Protein AF-K2FAR7-F1 (afdb_monomer_lite)

Secondary structure (DSSP, 8-state):
--SPPP---TT------------TT-HHHHHHHHHHHHHHHHHHS-HHHHHHHHHHHHHHHHHHHHHHHHHT-HHHHHHHHHHHHHTHHHHHHHHHHHHHT--S-HHHHHHTS-SS---TT---HHHHHHHHHHHHHHHHHGGG-

Sequence (145 aa):
MQGYKIVLSAKSIMWHKYEYKKNQRNHWKFFTLERNRLYFLFKNYPAKMLLLLAPMFFVMELGVFADSLTKGYFLDKIRAYGSFFGNFKQIWLDRQNVLERKKLTNSELFTRLNPTIEFEEIDSPALRIANKMLSGYYKIIKPLI

Foldseek 3Di:
DQPDDDDDPPPDDDDDDDDDDPPLPPLVVLLCVLLVVVLCCLQAADPQVCVLCVVLVVVVVVVVCVVCVVSVNNVSNVVSVVVCVVCVVVSVVSSVVNVVSDPDDNLRVLVPDDLADDDPVDDDPVRVVSSVVSVVSSVVCNVVD

Structure (mmCIF, N/CA/C/O backbone):
data_AF-K2FAR7-F1
#
_entry.id   AF-K2FAR7-F1
#
loop_
_atom_site.group_PDB
_atom_site.id
_atom_site.type_symbol
_atom_site.label_atom_id
_atom_site.label_alt_id
_atom_site.label_comp_id
_atom_site.label_asym_id
_atom_site.label_entity_id
_atom_site.label_seq_id
_atom_site.pdbx_PDB_ins_code
_atom_site.Cartn_x
_atom_site.Cartn_y
_atom_site.Cartn_z
_atom_site.occupancy
_atom_site.B_iso_or_equiv
_atom_site.auth_seq_id
_atom_site.auth_comp_id
_atom_site.auth_asym_id
_atom_site.auth_atom_id
_atom_site.pdbx_PDB_model_num
ATOM 1 N N . MET A 1 1 ? -11.999 4.079 5.340 1.00 81.00 1 MET A N 1
ATOM 2 C CA . MET A 1 1 ? -12.626 2.741 5.507 1.00 81.00 1 MET A CA 1
ATOM 3 C C . MET A 1 1 ? -13.876 2.840 6.383 1.00 81.00 1 MET A C 1
ATOM 5 O O . MET A 1 1 ? -13.878 2.426 7.538 1.00 81.00 1 MET A O 1
ATOM 9 N N . GLN A 1 2 ? -14.939 3.438 5.845 1.00 89.00 2 GLN A N 1
ATOM 10 C CA . GLN A 1 2 ? -16.116 3.859 6.622 1.00 89.00 2 GLN A CA 1
ATOM 11 C C . GLN A 1 2 ? -17.233 2.798 6.689 1.00 89.00 2 GLN A C 1
ATOM 13 O O . GLN A 1 2 ? -18.342 3.107 7.098 1.00 89.00 2 GLN A O 1
ATOM 18 N N . GLY A 1 3 ? -16.971 1.554 6.276 1.00 87.62 3 GLY A N 1
ATOM 19 C CA . GLY A 1 3 ? -17.969 0.475 6.309 1.00 87.62 3 GLY A CA 1
ATOM 20 C C . GLY A 1 3 ? -18.917 0.418 5.104 1.00 87.62 3 GLY A C 1
ATOM 21 O O . GLY A 1 3 ? -19.735 -0.493 5.034 1.00 87.62 3 GLY A O 1
ATOM 22 N N . TYR A 1 4 ? -18.784 1.326 4.132 1.00 90.88 4 TYR A N 1
ATOM 23 C CA . TYR A 1 4 ? -19.561 1.267 2.891 1.00 90.88 4 TYR A CA 1
ATOM 24 C C . TYR A 1 4 ? -19.268 0.003 2.074 1.00 90.88 4 TYR A C 1
ATOM 26 O O . TYR A 1 4 ? -18.158 -0.542 2.111 1.00 90.88 4 TYR A O 1
ATOM 34 N N . LYS A 1 5 ? -20.278 -0.433 1.317 1.00 89.94 5 LYS A N 1
ATOM 35 C CA . LYS A 1 5 ? -20.197 -1.550 0.373 1.00 89.94 5 LYS A CA 1
ATOM 36 C C . LYS A 1 5 ? -20.026 -1.001 -1.041 1.00 89.94 5 LYS A C 1
ATOM 38 O O . LYS A 1 5 ? -20.702 -0.049 -1.417 1.00 89.94 5 LYS A O 1
ATOM 43 N N . ILE A 1 6 ? -19.129 -1.613 -1.805 1.00 90.38 6 ILE A N 1
ATOM 44 C CA . ILE A 1 6 ? -18.994 -1.371 -3.243 1.00 90.38 6 ILE A CA 1
ATOM 45 C C . ILE A 1 6 ? -19.816 -2.455 -3.936 1.00 90.38 6 ILE A C 1
ATOM 47 O O . ILE A 1 6 ? -19.640 -3.635 -3.636 1.00 90.38 6 ILE A O 1
ATOM 51 N N . VAL A 1 7 ? -20.734 -2.056 -4.814 1.00 93.81 7 VAL A N 1
ATOM 52 C CA . VAL A 1 7 ? -21.616 -2.967 -5.555 1.00 93.81 7 VAL A CA 1
ATOM 53 C C . VAL A 1 7 ? -21.492 -2.699 -7.049 1.00 93.81 7 VAL A C 1
ATOM 55 O O . VAL A 1 7 ? -21.357 -1.550 -7.467 1.00 93.81 7 VAL A O 1
ATOM 58 N N . LEU A 1 8 ? -21.526 -3.763 -7.849 1.00 94.19 8 LEU A N 1
ATOM 59 C CA . LEU A 1 8 ? -21.496 -3.688 -9.305 1.00 94.19 8 LEU A CA 1
ATOM 60 C C . LEU A 1 8 ? -22.915 -3.865 -9.850 1.00 94.19 8 LEU A C 1
ATOM 62 O O . LEU A 1 8 ? -23.551 -4.890 -9.609 1.00 94.19 8 LEU A O 1
ATOM 66 N N . SER A 1 9 ? -23.398 -2.890 -10.620 1.00 95.75 9 SER A N 1
ATOM 67 C CA . SER A 1 9 ? -24.632 -3.039 -11.395 1.00 95.75 9 SER A CA 1
ATOM 68 C C . SER A 1 9 ? -24.302 -3.655 -12.752 1.00 95.75 9 SER A C 1
ATOM 70 O O . SER A 1 9 ? -23.982 -2.941 -13.698 1.00 95.75 9 SER A O 1
ATOM 72 N N . ALA A 1 10 ? -24.367 -4.986 -12.855 1.00 94.25 10 ALA A N 1
ATOM 73 C CA . ALA A 1 10 ? -23.971 -5.719 -14.064 1.00 94.25 10 ALA A CA 1
ATOM 74 C C . ALA A 1 10 ? -24.768 -5.323 -15.325 1.00 94.25 10 ALA A C 1
ATOM 76 O O . ALA A 1 10 ? -24.274 -5.464 -16.438 1.00 94.25 10 ALA A O 1
ATOM 77 N N . LYS A 1 11 ? -25.992 -4.802 -15.155 1.00 96.12 11 LYS A N 1
ATOM 78 C CA . LYS A 1 11 ? -26.831 -4.314 -16.263 1.00 96.12 11 LYS A CA 1
ATOM 79 C C . LYS A 1 11 ? -26.467 -2.897 -16.725 1.00 96.12 11 LYS A C 1
ATOM 81 O O . LYS A 1 11 ? -26.890 -2.485 -17.798 1.00 96.12 11 LYS A O 1
ATOM 86 N N . SER A 1 12 ? -25.710 -2.142 -15.928 1.00 95.06 12 SER A N 1
ATOM 87 C CA . SER A 1 12 ? -25.292 -0.776 -16.249 1.00 95.06 12 SER A CA 1
ATOM 88 C C . SER A 1 12 ? -23.986 -0.799 -17.043 1.00 95.06 12 SER A C 1
ATOM 90 O O . SER A 1 12 ? -22.903 -0.658 -16.477 1.00 95.06 12 SER A O 1
ATOM 92 N N . ILE A 1 13 ? -24.090 -0.996 -18.356 1.00 93.88 13 ILE A N 1
ATOM 93 C CA . ILE A 1 13 ? -22.937 -1.116 -19.257 1.00 93.88 13 ILE A CA 1
ATOM 94 C C . ILE A 1 13 ? -22.577 0.262 -19.831 1.00 93.88 13 ILE A C 1
ATOM 96 O O . ILE A 1 13 ? -23.442 0.976 -20.333 1.00 93.88 13 ILE A O 1
ATOM 100 N N . MET A 1 14 ? -21.291 0.618 -19.792 1.00 93.25 14 MET A N 1
ATOM 101 C CA . MET A 1 14 ? -20.741 1.816 -20.433 1.00 93.25 14 MET A CA 1
ATOM 102 C C . MET A 1 14 ? -19.572 1.422 -21.334 1.00 93.25 14 MET A C 1
ATOM 104 O O . MET A 1 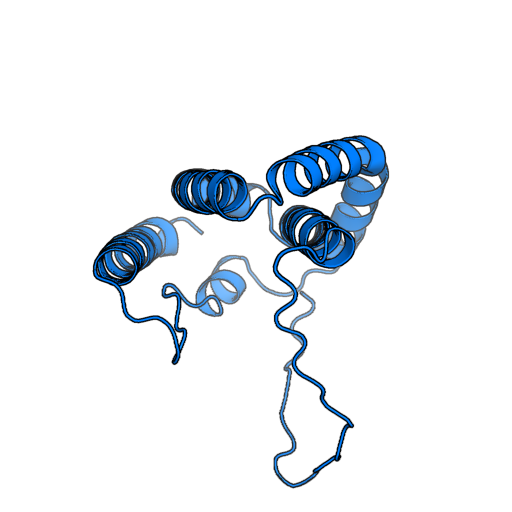14 ? -18.666 0.708 -20.907 1.00 93.25 14 MET A O 1
ATOM 108 N N . TRP A 1 15 ? -19.566 1.924 -22.567 1.00 93.19 15 TRP A N 1
ATOM 109 C CA . TRP A 1 15 ? -18.452 1.742 -23.493 1.00 93.19 15 TRP A CA 1
ATOM 110 C C . TRP A 1 15 ? -17.427 2.851 -23.284 1.00 93.19 15 TRP A C 1
ATOM 112 O O . TRP A 1 15 ? -17.767 4.033 -23.309 1.00 93.19 15 TRP A O 1
ATOM 122 N N . HIS A 1 16 ? -16.165 2.479 -23.092 1.00 90.12 16 HIS A N 1
ATOM 123 C CA . HIS A 1 16 ? -15.065 3.431 -23.024 1.00 90.12 16 HIS A CA 1
ATOM 124 C C . HIS A 1 16 ? -14.060 3.136 -24.131 1.00 90.12 16 HIS A C 1
ATOM 126 O O . HIS A 1 16 ? -13.747 1.983 -24.426 1.00 90.12 16 HIS A O 1
ATOM 132 N N . LYS A 1 17 ? -13.523 4.194 -24.740 1.00 89.50 17 LYS A N 1
ATOM 133 C CA . LYS A 1 17 ? -12.417 4.052 -25.681 1.00 89.50 17 LYS A CA 1
ATOM 134 C C . LYS A 1 17 ? -11.189 3.587 -24.899 1.00 89.50 17 LYS A C 1
ATOM 136 O O . LYS A 1 17 ? -10.617 4.354 -24.127 1.00 89.50 17 LYS A O 1
ATOM 141 N N . TYR A 1 18 ? -10.817 2.325 -25.066 1.00 83.88 18 TYR A N 1
ATOM 142 C CA . TYR A 1 18 ? -9.631 1.743 -24.455 1.00 83.88 18 TYR A CA 1
ATOM 143 C C . TYR A 1 18 ? -8.566 1.501 -25.512 1.00 83.88 18 TYR A C 1
ATOM 145 O O . TYR A 1 18 ? -8.810 0.814 -26.498 1.00 83.88 18 TYR A O 1
ATOM 153 N N . GLU A 1 19 ? -7.377 2.048 -25.292 1.00 76.88 19 GLU A N 1
ATOM 154 C CA . GLU A 1 19 ? -6.210 1.758 -26.114 1.00 76.88 19 GLU A CA 1
ATOM 155 C C . GLU A 1 19 ? -5.093 1.277 -25.186 1.00 76.88 19 GLU A C 1
ATOM 157 O O . GLU A 1 19 ? -4.506 2.059 -24.428 1.00 76.88 19 GLU A O 1
ATOM 162 N N . TYR A 1 20 ? -4.822 -0.030 -25.198 1.00 72.31 20 TYR A N 1
ATOM 163 C CA . TYR A 1 20 ? -3.757 -0.606 -24.386 1.00 72.31 20 TYR A CA 1
ATOM 164 C C . TYR A 1 20 ? -2.393 -0.243 -24.976 1.00 72.31 20 TYR A C 1
ATOM 166 O O . TYR A 1 20 ? -1.855 -0.923 -25.847 1.00 72.31 20 TYR A O 1
ATOM 174 N N . LYS A 1 21 ? -1.797 0.843 -24.482 1.00 66.94 21 LYS A N 1
ATOM 175 C CA . LYS A 1 21 ? -0.415 1.198 -24.818 1.00 66.94 21 LYS A CA 1
ATOM 176 C C . LYS A 1 21 ? 0.532 0.486 -23.860 1.00 66.94 21 LYS A C 1
ATOM 178 O O . LYS A 1 21 ? 0.784 0.972 -22.753 1.00 66.94 21 LYS A O 1
ATOM 183 N N . LYS A 1 22 ? 1.093 -0.650 -24.295 1.00 62.84 22 LYS A N 1
ATOM 184 C CA . LYS A 1 22 ? 2.184 -1.364 -23.601 1.00 62.84 22 LYS A CA 1
ATOM 185 C C . LYS A 1 22 ? 3.494 -0.577 -23.716 1.00 62.84 22 LYS A C 1
ATOM 187 O O . LYS A 1 22 ? 4.458 -1.018 -24.327 1.00 62.84 22 LYS A O 1
ATOM 192 N N . ASN A 1 23 ? 3.527 0.630 -23.161 1.00 68.94 23 ASN A N 1
ATOM 193 C CA . ASN A 1 23 ? 4.723 1.457 -23.171 1.00 68.94 23 ASN A CA 1
ATOM 194 C C . ASN A 1 23 ? 5.548 1.176 -21.911 1.00 68.94 23 ASN A C 1
ATOM 196 O O . ASN A 1 23 ? 5.284 1.727 -20.840 1.00 68.94 23 ASN A O 1
ATOM 200 N N . GLN A 1 24 ? 6.552 0.310 -22.062 1.00 65.44 24 GLN A N 1
ATOM 201 C CA . GLN A 1 24 ? 7.519 -0.037 -21.014 1.00 65.44 24 GLN A CA 1
ATOM 202 C C . GLN A 1 24 ? 8.360 1.167 -20.551 1.00 65.44 24 GLN A C 1
ATOM 204 O O . GLN A 1 24 ? 8.970 1.102 -19.495 1.00 65.44 24 GLN A O 1
ATOM 209 N N . ARG A 1 25 ? 8.345 2.284 -21.291 1.00 69.81 25 ARG A N 1
ATOM 210 C CA . ARG A 1 25 ? 9.039 3.539 -20.958 1.00 69.81 25 ARG A CA 1
ATOM 211 C C . ARG A 1 25 ? 8.085 4.660 -20.543 1.00 69.81 25 ARG A C 1
ATOM 213 O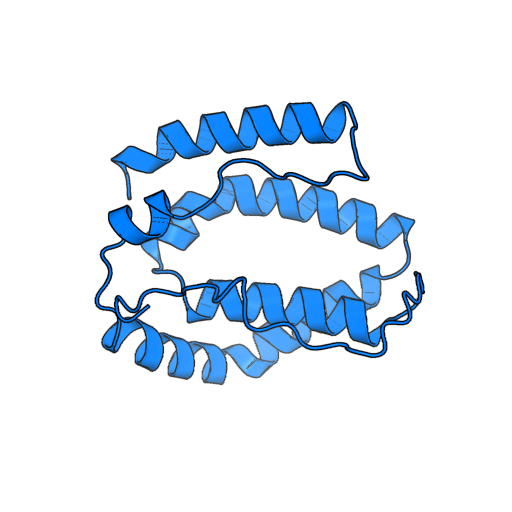 O . ARG A 1 25 ? 8.419 5.838 -20.633 1.00 69.81 25 ARG A O 1
ATOM 220 N N . ASN A 1 26 ? 6.868 4.331 -20.109 1.00 86.00 26 ASN A N 1
ATOM 221 C CA . ASN A 1 26 ? 5.967 5.338 -19.553 1.00 86.00 26 ASN A CA 1
ATOM 222 C C . ASN A 1 26 ? 6.403 5.721 -18.127 1.00 86.00 26 ASN A C 1
ATOM 224 O O . ASN A 1 26 ? 5.818 5.272 -17.140 1.00 86.00 26 ASN A O 1
ATOM 228 N N . HIS A 1 27 ? 7.433 6.562 -18.043 1.00 89.00 27 HIS A N 1
ATOM 229 C CA . HIS 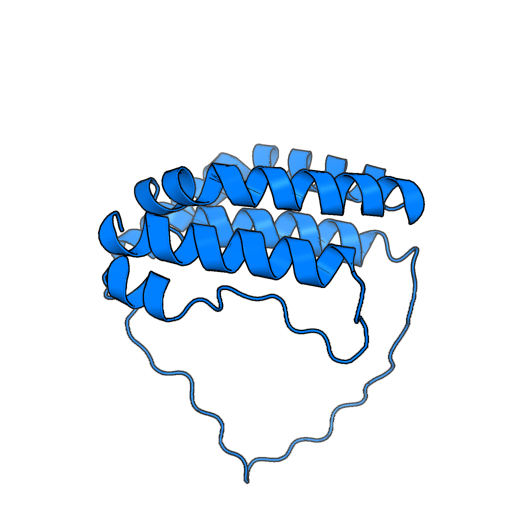A 1 27 ? 8.041 7.039 -16.799 1.00 89.00 27 HIS A CA 1
ATOM 230 C C . HIS A 1 27 ? 7.014 7.645 -15.833 1.00 89.00 27 HIS A C 1
ATOM 232 O O . HIS A 1 27 ? 7.008 7.338 -14.641 1.00 89.00 27 HIS A O 1
ATOM 238 N N . TRP A 1 28 ? 6.063 8.433 -16.352 1.00 91.25 28 TRP A N 1
ATOM 239 C CA . TRP A 1 28 ? 4.999 9.026 -15.539 1.00 91.25 28 TRP A CA 1
ATOM 240 C C . TRP A 1 28 ? 4.088 7.972 -14.904 1.00 91.25 28 TRP A C 1
ATOM 242 O O . TRP A 1 28 ? 3.757 8.066 -13.720 1.00 91.25 28 TRP A O 1
ATOM 252 N N . LYS A 1 29 ? 3.708 6.937 -15.662 1.00 90.44 29 LYS A N 1
ATOM 253 C CA . LYS A 1 29 ? 2.916 5.819 -15.137 1.00 90.44 29 LYS A CA 1
ATOM 254 C C . LYS A 1 29 ? 3.667 5.095 -14.020 1.00 90.44 29 LYS A C 1
ATOM 256 O O . LYS A 1 29 ? 3.088 4.891 -12.961 1.00 90.44 29 LYS A O 1
ATOM 261 N N . PHE A 1 30 ? 4.932 4.725 -14.221 1.00 91.50 30 PHE A N 1
ATOM 262 C CA . PHE A 1 30 ? 5.690 3.996 -13.196 1.00 91.50 30 PHE A CA 1
ATOM 263 C C . PHE A 1 30 ? 5.926 4.839 -11.940 1.00 91.50 30 PHE A C 1
ATOM 265 O O . PHE A 1 30 ? 5.666 4.365 -10.834 1.00 91.50 30 PHE A O 1
ATOM 272 N N . PHE A 1 31 ? 6.297 6.111 -12.104 1.00 94.88 31 PHE A N 1
ATOM 273 C CA . PHE A 1 31 ? 6.416 7.058 -10.996 1.00 94.88 31 PHE A CA 1
ATOM 274 C C . PHE A 1 31 ? 5.109 7.168 -10.198 1.00 94.88 31 PHE A C 1
ATOM 276 O O . PHE A 1 31 ? 5.103 7.030 -8.974 1.00 94.88 31 PHE A O 1
ATOM 283 N N . THR A 1 32 ? 3.981 7.397 -10.880 1.00 94.50 32 THR A N 1
ATOM 284 C CA . THR A 1 32 ? 2.687 7.572 -10.206 1.00 94.50 32 THR A CA 1
ATOM 285 C C . THR A 1 32 ? 2.178 6.288 -9.569 1.00 94.50 32 THR A C 1
ATOM 287 O O . THR A 1 32 ? 1.621 6.365 -8.478 1.00 94.50 32 THR A O 1
ATOM 290 N N . LEU A 1 33 ? 2.391 5.120 -10.181 1.00 93.69 33 LEU A N 1
ATOM 291 C CA . LEU A 1 33 ? 2.025 3.831 -9.590 1.00 93.69 33 LEU A CA 1
ATOM 292 C C . LEU A 1 33 ? 2.765 3.588 -8.273 1.00 93.69 33 LEU A C 1
ATOM 294 O O . LEU A 1 33 ? 2.127 3.291 -7.264 1.00 93.69 33 LEU A O 1
ATOM 298 N N . GLU A 1 34 ? 4.085 3.769 -8.261 1.00 94.69 34 GLU A N 1
ATOM 299 C CA . GLU A 1 34 ? 4.901 3.556 -7.062 1.00 94.69 34 GLU A CA 1
ATOM 300 C C . GLU A 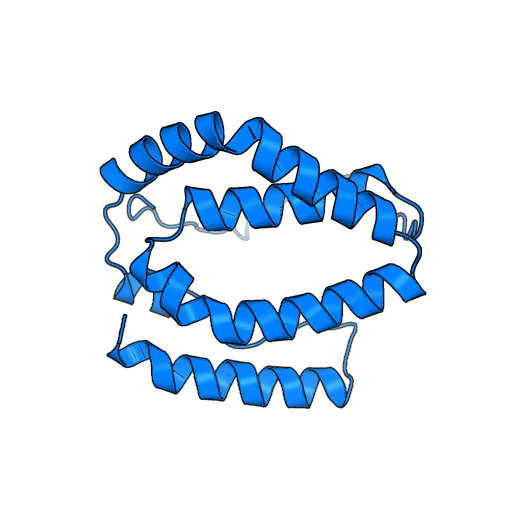1 34 ? 4.567 4.565 -5.963 1.00 94.69 34 GLU A C 1
ATOM 302 O O . GLU A 1 34 ? 4.293 4.187 -4.820 1.00 94.69 34 GLU A O 1
ATOM 307 N N . ARG A 1 35 ? 4.489 5.852 -6.323 1.00 95.94 35 ARG A N 1
ATOM 308 C CA . ARG A 1 35 ? 4.135 6.920 -5.385 1.00 95.94 35 ARG A CA 1
ATOM 309 C C . ARG A 1 35 ? 2.749 6.673 -4.793 1.00 95.94 35 ARG A C 1
ATOM 311 O O . ARG A 1 35 ? 2.585 6.676 -3.576 1.00 95.94 35 ARG A O 1
ATOM 318 N N . ASN A 1 36 ? 1.744 6.430 -5.633 1.00 96.94 36 ASN A N 1
ATOM 319 C CA . ASN A 1 36 ? 0.368 6.257 -5.172 1.00 96.94 36 ASN A CA 1
ATOM 320 C C . ASN A 1 36 ? 0.200 4.977 -4.345 1.00 96.94 36 ASN A C 1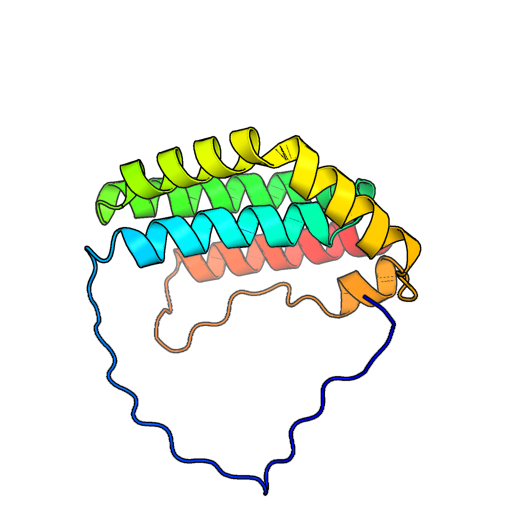
ATOM 322 O O . ASN A 1 36 ? -0.592 4.989 -3.405 1.00 96.94 36 ASN A O 1
ATOM 326 N N . ARG A 1 37 ? 0.956 3.904 -4.630 1.00 95.75 37 ARG A N 1
ATOM 327 C CA . ARG A 1 37 ? 0.958 2.681 -3.812 1.00 95.75 37 ARG A CA 1
ATOM 328 C C . ARG A 1 37 ? 1.413 2.977 -2.384 1.00 95.75 37 ARG A C 1
ATOM 330 O O . ARG A 1 37 ? 0.708 2.619 -1.441 1.00 95.75 37 ARG A O 1
ATOM 337 N N . LEU A 1 38 ? 2.534 3.684 -2.216 1.00 95.44 38 LEU A N 1
ATOM 338 C CA . LEU A 1 38 ? 3.025 4.075 -0.891 1.00 95.44 38 LEU A CA 1
ATOM 339 C C . LEU A 1 38 ? 2.045 5.005 -0.171 1.00 95.44 38 LEU A C 1
ATOM 341 O O . LEU A 1 38 ? 1.719 4.772 0.992 1.00 95.44 38 LEU A O 1
ATOM 345 N N . TYR A 1 39 ? 1.510 6.011 -0.869 1.00 96.69 39 TYR A N 1
ATOM 346 C CA . TYR A 1 39 ? 0.534 6.942 -0.291 1.00 96.69 39 TYR A CA 1
ATOM 347 C C . TYR A 1 39 ? -0.709 6.191 0.168 1.00 96.69 39 TYR A C 1
ATOM 349 O O . TYR A 1 39 ? -1.198 6.418 1.269 1.00 96.69 39 TYR A O 1
ATOM 357 N N . PHE A 1 40 ? -1.212 5.272 -0.657 1.00 95.81 40 PHE A N 1
ATOM 358 C CA . PHE A 1 40 ? -2.389 4.484 -0.337 1.00 95.81 40 PHE A CA 1
ATOM 359 C C . PHE A 1 40 ? -2.171 3.646 0.924 1.00 95.81 40 PHE A C 1
ATOM 361 O O . PHE A 1 40 ? -2.993 3.723 1.838 1.00 95.81 40 PHE A O 1
ATOM 368 N N . LEU A 1 41 ? -1.062 2.907 1.012 1.00 95.19 41 LEU A N 1
ATOM 369 C CA . LEU A 1 41 ? -0.745 2.076 2.175 1.00 95.19 41 LEU A CA 1
ATOM 370 C C . LEU A 1 41 ? -0.608 2.925 3.447 1.00 95.19 41 LEU A C 1
ATOM 372 O O . LEU A 1 41 ? -1.326 2.700 4.424 1.00 95.19 41 LEU A O 1
ATOM 376 N N . PHE A 1 42 ? 0.235 3.958 3.414 1.00 95.75 42 PHE A N 1
ATOM 377 C CA . PHE A 1 42 ? 0.495 4.815 4.573 1.00 95.75 42 PHE A CA 1
ATOM 378 C C . PHE A 1 42 ? -0.681 5.707 4.966 1.00 95.75 42 PHE A C 1
ATOM 380 O O . PHE A 1 42 ? -0.789 6.076 6.129 1.00 95.75 42 PHE A O 1
ATOM 387 N N . LYS A 1 43 ? -1.586 6.059 4.057 1.00 95.69 43 LYS A N 1
ATOM 388 C CA . LYS A 1 43 ? -2.775 6.846 4.408 1.00 95.69 43 LYS A CA 1
ATOM 389 C C . LYS A 1 43 ? -3.880 5.981 5.008 1.00 95.69 43 LYS A C 1
ATOM 391 O O . LYS A 1 43 ? -4.591 6.427 5.901 1.00 95.69 43 LYS A O 1
ATOM 396 N N . ASN A 1 44 ? -4.039 4.749 4.521 1.00 95.00 44 ASN A N 1
ATOM 397 C CA . ASN A 1 44 ? -5.246 3.963 4.773 1.00 95.00 44 ASN A CA 1
ATOM 398 C C . ASN A 1 44 ? -5.076 2.837 5.806 1.00 95.00 44 ASN A C 1
ATOM 400 O O . ASN A 1 44 ? -6.070 2.436 6.410 1.00 95.00 44 ASN A O 1
ATOM 404 N N . TYR A 1 45 ? -3.863 2.316 6.022 1.00 94.69 45 TYR A N 1
ATOM 405 C CA . TYR A 1 45 ? -3.653 1.125 6.855 1.00 94.69 45 TYR A CA 1
ATOM 406 C C . TYR A 1 45 ? -3.168 1.489 8.269 1.00 94.69 45 TYR A C 1
ATOM 408 O O . TYR A 1 45 ? -2.201 2.238 8.405 1.00 94.69 45 TYR A O 1
ATOM 416 N N . PRO A 1 46 ? -3.772 0.953 9.346 1.00 93.75 46 PRO A N 1
ATOM 417 C CA . PRO A 1 46 ? -3.304 1.149 10.723 1.00 93.75 46 PRO A CA 1
ATOM 418 C C . PRO A 1 46 ? -1.830 0.762 10.917 1.00 93.75 46 PRO A C 1
ATOM 420 O O . PRO A 1 46 ? -1.332 -0.143 10.254 1.00 93.75 46 PRO A O 1
ATOM 423 N N . ALA A 1 47 ? -1.131 1.412 11.854 1.00 93.75 47 ALA A N 1
ATOM 424 C CA . ALA A 1 47 ? 0.317 1.227 12.032 1.00 93.75 47 ALA A CA 1
ATOM 425 C C . ALA A 1 47 ? 0.677 -0.217 12.418 1.00 93.75 47 ALA A C 1
ATOM 427 O O . ALA A 1 47 ? 1.577 -0.798 11.823 1.00 93.75 47 ALA A O 1
ATOM 428 N N . LYS A 1 48 ? -0.100 -0.826 13.329 1.00 93.69 48 LYS A N 1
ATOM 429 C CA . LYS A 1 48 ? 0.029 -2.246 13.705 1.00 93.69 48 LYS A CA 1
ATOM 430 C C . LYS A 1 48 ? -0.036 -3.168 12.482 1.00 93.69 48 LYS A C 1
ATOM 432 O O . LYS A 1 48 ? 0.764 -4.082 12.346 1.00 93.69 48 LYS A O 1
ATOM 437 N N . MET A 1 49 ? -0.976 -2.901 11.577 1.00 94.88 49 MET A N 1
ATOM 438 C CA . MET A 1 49 ? -1.172 -3.704 10.372 1.00 94.88 49 MET A CA 1
ATOM 439 C C . MET A 1 49 ? -0.029 -3.509 9.371 1.00 94.88 49 MET A C 1
ATOM 441 O O . MET A 1 49 ? 0.443 -4.485 8.805 1.00 94.88 49 MET A O 1
ATOM 445 N N . LEU A 1 50 ? 0.452 -2.274 9.187 1.00 95.62 50 LEU A N 1
ATOM 446 C CA . LEU A 1 50 ? 1.633 -2.002 8.361 1.00 95.62 50 LEU A CA 1
ATOM 447 C C . LEU A 1 50 ? 2.879 -2.704 8.907 1.00 95.62 50 LEU A C 1
ATOM 449 O O . LEU A 1 50 ? 3.625 -3.282 8.127 1.00 95.62 50 LEU A O 1
ATOM 453 N N . LEU A 1 51 ? 3.072 -2.708 10.229 1.00 96.38 51 LEU A N 1
ATOM 454 C CA . LEU A 1 51 ? 4.187 -3.401 10.874 1.00 96.38 51 LEU A CA 1
ATOM 455 C C . LEU A 1 51 ? 4.123 -4.916 10.637 1.00 96.38 51 LEU A C 1
ATOM 457 O O . LEU A 1 51 ? 5.123 -5.518 10.263 1.00 96.38 51 LEU A O 1
ATOM 461 N N . LEU A 1 52 ? 2.940 -5.518 10.794 1.00 95.88 52 LEU A N 1
ATOM 462 C CA . LEU A 1 52 ? 2.730 -6.944 10.527 1.00 95.88 52 LEU A CA 1
ATOM 463 C C . LEU A 1 52 ? 2.856 -7.292 9.039 1.00 95.88 52 LEU A C 1
ATOM 465 O O . LEU A 1 52 ? 3.247 -8.400 8.712 1.00 95.88 52 LEU A O 1
ATOM 469 N N . LEU A 1 53 ? 2.543 -6.374 8.125 1.00 94.69 53 LEU A N 1
ATOM 470 C CA . LEU A 1 53 ? 2.709 -6.591 6.684 1.00 94.69 53 LEU A CA 1
ATOM 471 C C . LEU A 1 53 ? 4.136 -6.316 6.192 1.00 94.69 53 LEU A C 1
ATOM 473 O O . LEU A 1 53 ? 4.493 -6.778 5.108 1.00 94.69 53 LEU A O 1
ATOM 477 N N . ALA A 1 54 ? 4.949 -5.588 6.962 1.00 95.06 54 ALA A N 1
ATOM 478 C CA . ALA A 1 54 ? 6.266 -5.119 6.545 1.00 95.06 54 ALA A CA 1
ATOM 479 C C . ALA A 1 54 ? 7.209 -6.233 6.044 1.00 95.06 54 ALA A C 1
ATOM 481 O O . ALA A 1 54 ? 7.850 -6.005 5.018 1.00 95.06 54 ALA A O 1
ATOM 482 N N . PRO A 1 55 ? 7.280 -7.437 6.659 1.00 94.62 55 PRO A N 1
ATOM 483 C CA . PRO A 1 55 ? 8.184 -8.488 6.186 1.00 94.62 55 PRO A CA 1
ATOM 484 C C . PRO A 1 55 ? 7.865 -8.958 4.764 1.00 94.62 55 PRO A C 1
ATOM 486 O O . PRO A 1 55 ? 8.742 -8.969 3.902 1.00 94.62 55 PRO A O 1
ATOM 489 N N . MET A 1 56 ? 6.600 -9.282 4.475 1.00 93.25 56 MET A N 1
ATOM 490 C CA . MET A 1 56 ? 6.208 -9.690 3.120 1.00 93.25 56 MET A CA 1
ATOM 491 C C . MET A 1 56 ? 6.177 -8.517 2.146 1.00 93.25 56 MET A C 1
ATOM 493 O O . MET A 1 56 ? 6.474 -8.700 0.967 1.00 93.25 56 MET A O 1
ATOM 497 N N . PHE A 1 57 ? 5.873 -7.310 2.627 1.00 92.50 57 PHE A N 1
ATOM 498 C CA . PHE A 1 57 ? 6.000 -6.106 1.817 1.00 92.50 57 PHE A CA 1
ATOM 499 C C . PHE A 1 57 ? 7.444 -5.913 1.346 1.00 92.50 57 PHE A C 1
ATOM 501 O O . PHE A 1 57 ? 7.654 -5.669 0.165 1.00 92.50 57 PHE A O 1
ATOM 508 N N . PHE A 1 58 ? 8.435 -6.110 2.220 1.00 93.88 58 PHE A N 1
ATOM 509 C CA . PHE A 1 58 ? 9.853 -6.025 1.869 1.00 93.88 58 PHE A CA 1
ATOM 510 C C . PHE A 1 58 ? 10.260 -7.070 0.823 1.00 93.88 58 PHE A C 1
ATOM 512 O O . PHE A 1 58 ? 10.901 -6.723 -0.166 1.00 93.88 58 PHE A O 1
ATOM 519 N N . VAL A 1 59 ? 9.833 -8.328 0.983 1.00 91.88 59 VAL A N 1
ATOM 520 C CA . VAL A 1 59 ? 10.090 -9.389 -0.011 1.00 91.88 59 VAL A CA 1
ATOM 521 C C . VAL A 1 59 ? 9.511 -9.019 -1.381 1.00 91.88 59 VAL A C 1
ATOM 523 O O . VAL A 1 59 ? 10.199 -9.126 -2.396 1.00 91.88 59 VAL A O 1
ATOM 526 N N . MET A 1 60 ? 8.267 -8.535 -1.418 1.00 91.06 60 MET A N 1
ATOM 527 C CA . MET A 1 60 ? 7.641 -8.061 -2.656 1.00 91.06 60 MET A CA 1
ATOM 528 C C . MET A 1 60 ? 8.381 -6.858 -3.242 1.00 91.06 60 MET A C 1
ATOM 530 O O . MET A 1 60 ? 8.550 -6.766 -4.458 1.00 91.06 60 MET A O 1
ATOM 534 N N . GLU A 1 61 ? 8.850 -5.952 -2.387 1.00 93.50 61 GLU A N 1
ATOM 535 C CA . GLU A 1 61 ? 9.585 -4.765 -2.798 1.00 93.50 61 GLU A CA 1
ATOM 536 C C . GLU A 1 61 ? 10.891 -5.123 -3.503 1.00 93.50 61 GLU A C 1
ATOM 538 O O . GLU A 1 61 ? 11.187 -4.529 -4.535 1.00 93.50 61 GLU A O 1
ATOM 543 N N . LEU A 1 62 ? 11.622 -6.134 -3.020 1.00 93.00 62 LEU A N 1
ATOM 544 C CA . LEU A 1 62 ? 12.820 -6.652 -3.689 1.00 93.00 62 LEU A CA 1
ATOM 545 C C . LEU A 1 62 ? 12.506 -7.180 -5.093 1.00 93.00 62 LEU A C 1
ATOM 547 O O . LEU A 1 62 ? 13.237 -6.882 -6.037 1.00 93.00 62 LEU A O 1
ATOM 551 N N . GLY A 1 63 ? 11.398 -7.910 -5.250 1.00 91.06 63 GLY A N 1
ATOM 552 C CA . GLY A 1 63 ? 10.954 -8.404 -6.555 1.00 91.06 63 GLY A CA 1
ATOM 553 C C . GLY A 1 63 ? 10.641 -7.268 -7.532 1.00 91.06 63 GLY A C 1
ATOM 554 O O . GLY A 1 63 ? 11.126 -7.263 -8.661 1.00 91.06 63 GLY A O 1
ATOM 555 N N . VAL A 1 64 ? 9.892 -6.257 -7.082 1.00 91.00 64 VAL A N 1
ATOM 556 C CA . VAL A 1 64 ? 9.564 -5.075 -7.900 1.00 91.00 64 VAL A CA 1
ATOM 557 C C . VAL A 1 64 ? 10.805 -4.223 -8.182 1.00 91.00 64 VAL A C 1
ATOM 559 O O . VAL A 1 64 ? 10.918 -3.613 -9.243 1.00 91.00 64 VAL A O 1
ATOM 562 N N . PHE A 1 65 ? 11.751 -4.168 -7.249 1.00 93.12 65 PHE A N 1
ATOM 563 C CA . PHE A 1 65 ? 13.012 -3.458 -7.421 1.00 93.12 65 PHE A CA 1
ATOM 564 C C . PHE A 1 65 ? 13.877 -4.121 -8.496 1.00 93.12 65 PHE A C 1
ATOM 566 O O . PHE A 1 65 ? 14.333 -3.432 -9.409 1.00 93.12 65 PHE A O 1
ATOM 573 N N . ALA A 1 66 ? 14.023 -5.449 -8.455 1.00 92.81 66 ALA A N 1
ATOM 574 C CA . ALA A 1 66 ? 14.688 -6.215 -9.507 1.00 92.81 66 ALA A CA 1
ATOM 575 C C . ALA A 1 66 ? 13.996 -6.017 -10.869 1.00 92.81 66 ALA A C 1
ATOM 577 O O . ALA A 1 66 ? 14.659 -5.704 -11.859 1.00 92.81 66 ALA A O 1
ATOM 578 N N . ASP A 1 67 ? 12.661 -6.085 -10.908 1.00 89.75 67 ASP A N 1
ATOM 579 C CA . ASP A 1 67 ? 11.877 -5.825 -12.122 1.00 89.75 67 ASP A CA 1
ATOM 580 C C . ASP A 1 67 ? 12.144 -4.417 -12.687 1.00 89.75 67 ASP A C 1
ATOM 582 O O . ASP A 1 67 ? 12.379 -4.255 -13.886 1.00 89.75 67 ASP A O 1
ATOM 586 N N . SER A 1 68 ? 12.222 -3.405 -11.817 1.00 91.50 68 SER A N 1
ATOM 587 C CA . SER A 1 68 ? 12.466 -2.010 -12.206 1.00 91.50 68 SER A CA 1
ATOM 588 C C . SER A 1 68 ? 13.822 -1.762 -12.856 1.00 91.50 68 SER A C 1
ATOM 590 O O . SER A 1 68 ? 13.926 -0.903 -13.738 1.00 91.50 68 SER A O 1
ATOM 592 N N . LEU A 1 69 ? 14.838 -2.533 -12.462 1.00 92.38 69 LEU A N 1
ATOM 593 C CA . LEU A 1 69 ? 16.158 -2.498 -13.083 1.00 92.38 69 LEU A CA 1
ATOM 594 C C . LEU A 1 69 ? 16.097 -3.109 -14.486 1.00 92.38 69 LEU A C 1
ATOM 596 O O . LEU A 1 69 ? 16.557 -2.490 -15.440 1.00 92.38 69 LEU A O 1
ATOM 600 N N . THR A 1 70 ? 15.457 -4.274 -14.631 1.00 88.56 70 THR A N 1
ATOM 601 C CA . THR A 1 70 ? 15.358 -4.968 -15.929 1.00 88.56 70 THR A CA 1
ATOM 602 C C . THR A 1 70 ? 14.504 -4.219 -16.954 1.00 88.56 70 THR A C 1
ATOM 604 O O . THR A 1 70 ? 14.809 -4.237 -18.143 1.00 88.56 70 THR A O 1
ATOM 607 N N . LYS A 1 71 ? 13.450 -3.526 -16.504 1.00 87.06 71 LYS A N 1
ATOM 608 C CA . LYS A 1 71 ? 12.501 -2.806 -17.370 1.00 87.06 71 LYS A CA 1
ATOM 609 C C . LYS A 1 71 ? 12.788 -1.307 -17.507 1.00 87.06 71 LYS A C 1
ATOM 611 O O . LYS A 1 71 ? 12.067 -0.623 -18.228 1.00 87.06 71 LYS A O 1
ATOM 616 N N . GLY A 1 72 ? 13.821 -0.787 -16.841 1.00 88.94 72 GLY A N 1
ATOM 617 C CA . GLY A 1 72 ? 14.308 0.582 -17.043 1.00 88.94 72 GLY A CA 1
ATOM 618 C C . GLY A 1 72 ? 13.477 1.701 -16.398 1.00 88.94 72 GLY A C 1
ATOM 619 O O . GLY A 1 72 ? 13.595 2.849 -16.819 1.00 88.94 72 GLY A O 1
ATOM 620 N N . TYR A 1 73 ? 12.663 1.406 -15.376 1.00 91.56 73 TYR A N 1
ATOM 621 C CA . TYR A 1 73 ? 11.909 2.417 -14.607 1.00 91.56 73 TYR A CA 1
ATOM 622 C C . TYR A 1 73 ? 12.456 2.630 -13.183 1.00 91.56 73 TYR A C 1
ATOM 624 O O . TYR A 1 73 ? 11.825 3.267 -12.339 1.00 91.56 73 TYR A O 1
ATOM 632 N N . PHE A 1 74 ? 13.657 2.120 -12.905 1.00 93.19 74 PHE A N 1
ATOM 633 C CA . PHE A 1 74 ? 14.334 2.253 -11.615 1.00 93.19 74 PHE A CA 1
ATOM 634 C C . PHE A 1 74 ? 14.394 3.702 -11.100 1.00 93.19 74 PHE A C 1
ATOM 636 O O . PHE A 1 74 ? 14.046 3.978 -9.952 1.00 93.19 74 PHE A O 1
ATOM 643 N N . LEU A 1 75 ? 14.771 4.656 -11.958 1.00 93.94 75 LEU A N 1
ATOM 644 C CA . LEU A 1 75 ? 14.847 6.068 -11.572 1.00 93.94 75 LEU A CA 1
ATOM 645 C C . LEU A 1 75 ? 13.477 6.642 -11.191 1.00 93.94 75 LEU A C 1
ATOM 647 O O . LEU A 1 75 ? 13.389 7.451 -10.269 1.00 93.94 75 LEU A O 1
ATOM 651 N N . ASP A 1 76 ? 12.401 6.204 -11.847 1.00 94.50 76 ASP A N 1
ATOM 652 C CA . ASP A 1 76 ? 11.040 6.625 -11.506 1.00 94.50 76 ASP A CA 1
ATOM 653 C C . ASP A 1 76 ? 10.618 6.098 -10.137 1.00 94.50 76 ASP A C 1
ATOM 655 O O . ASP A 1 76 ? 9.965 6.812 -9.375 1.00 94.50 76 ASP A O 1
ATOM 659 N N . LYS A 1 77 ? 11.051 4.881 -9.789 1.00 94.62 77 LYS A N 1
ATOM 660 C CA . LYS A 1 77 ? 10.845 4.285 -8.466 1.00 94.62 77 LYS A CA 1
ATOM 661 C C . LYS A 1 77 ? 11.557 5.084 -7.370 1.00 94.62 77 LYS A C 1
ATOM 663 O O . LYS A 1 77 ? 10.936 5.433 -6.369 1.00 94.62 77 LYS A O 1
ATOM 668 N N . ILE A 1 78 ? 12.819 5.466 -7.583 1.00 95.62 78 ILE A N 1
ATOM 669 C CA . ILE A 1 78 ? 13.564 6.319 -6.637 1.00 95.62 78 ILE A CA 1
ATOM 670 C C . ILE A 1 78 ? 12.926 7.710 -6.515 1.00 95.62 78 ILE A C 1
ATOM 672 O O . ILE A 1 78 ? 12.734 8.211 -5.405 1.00 95.62 78 ILE A O 1
ATOM 676 N N . ARG A 1 79 ? 12.518 8.323 -7.635 1.00 96.00 79 ARG A N 1
ATOM 677 C CA . ARG A 1 79 ? 11.778 9.597 -7.624 1.00 96.00 79 ARG A CA 1
ATOM 678 C C . ARG A 1 79 ? 10.470 9.481 -6.846 1.00 96.00 79 ARG A C 1
ATOM 680 O O . ARG A 1 79 ? 10.126 10.397 -6.102 1.00 96.00 79 ARG A O 1
ATOM 687 N N . ALA A 1 80 ? 9.748 8.371 -6.990 1.00 96.19 80 ALA A N 1
ATOM 688 C CA . ALA A 1 80 ? 8.513 8.119 -6.254 1.00 96.19 80 ALA A CA 1
ATOM 689 C C . ALA A 1 80 ? 8.751 8.056 -4.738 1.00 96.19 80 ALA A C 1
ATOM 691 O O . ALA A 1 80 ? 7.959 8.619 -3.981 1.00 96.19 80 ALA A O 1
ATOM 692 N N . TYR A 1 81 ? 9.861 7.460 -4.292 1.00 95.69 81 TYR A N 1
ATOM 693 C CA . TYR A 1 81 ? 10.252 7.466 -2.878 1.00 95.69 81 TYR A CA 1
ATOM 694 C C . TYR A 1 81 ? 10.583 8.871 -2.386 1.00 95.69 81 TYR A C 1
ATOM 696 O O . TYR A 1 81 ? 10.056 9.296 -1.360 1.00 95.69 81 TYR A O 1
ATOM 704 N N . GLY A 1 82 ? 11.375 9.631 -3.148 1.00 97.06 82 GLY A N 1
ATOM 705 C CA . GLY A 1 82 ? 11.653 11.034 -2.834 1.00 97.06 82 GLY A CA 1
ATOM 706 C C . GLY A 1 82 ? 10.370 11.865 -2.718 1.00 97.06 82 GLY A C 1
ATOM 707 O O . GLY A 1 82 ? 10.201 12.624 -1.767 1.00 97.06 82 GLY A O 1
ATOM 708 N N . SER A 1 83 ? 9.414 11.656 -3.628 1.00 96.75 83 SER A N 1
ATOM 709 C CA . SER A 1 83 ? 8.100 12.305 -3.581 1.00 96.75 83 SER A CA 1
ATOM 710 C C . SER A 1 83 ? 7.300 11.914 -2.334 1.00 96.75 83 SER A C 1
ATOM 712 O O . SER A 1 83 ? 6.701 12.787 -1.707 1.00 96.75 83 SER A O 1
ATOM 714 N N . PHE A 1 84 ? 7.327 10.640 -1.936 1.00 96.31 84 PHE A N 1
ATOM 715 C CA . PHE A 1 84 ? 6.695 10.165 -0.705 1.00 96.31 84 PHE A CA 1
ATOM 716 C C . PHE A 1 84 ? 7.258 10.844 0.542 1.00 96.31 84 PHE A C 1
ATOM 718 O O . PHE A 1 84 ? 6.488 11.402 1.324 1.00 96.31 84 PHE A O 1
ATOM 725 N N . PHE A 1 85 ? 8.582 10.872 0.699 1.00 96.00 85 PHE A N 1
ATOM 726 C CA . PHE A 1 85 ? 9.208 11.534 1.845 1.00 96.00 85 PHE A CA 1
ATOM 727 C C . PHE A 1 85 ? 8.998 13.054 1.818 1.00 96.00 85 PHE A C 1
ATOM 729 O O . PHE A 1 85 ? 8.679 13.643 2.848 1.00 96.00 85 PHE A O 1
ATOM 736 N N . GLY A 1 86 ? 9.063 13.685 0.641 1.00 97.06 86 GLY A N 1
ATOM 737 C CA . GLY A 1 86 ? 8.808 15.120 0.485 1.00 97.06 86 GLY A CA 1
ATOM 738 C C . GLY A 1 86 ? 7.378 15.544 0.842 1.00 97.06 86 GLY A C 1
ATOM 739 O O . GLY A 1 86 ? 7.163 16.659 1.305 1.00 97.06 86 GLY A O 1
ATOM 740 N N . ASN A 1 87 ? 6.394 14.653 0.690 1.00 96.75 87 ASN A N 1
ATOM 741 C CA . ASN A 1 87 ? 4.992 14.913 1.042 1.00 96.75 87 ASN A CA 1
ATOM 742 C C . ASN A 1 87 ? 4.570 14.256 2.364 1.00 96.75 87 ASN A C 1
ATOM 744 O O . ASN A 1 87 ? 3.378 14.232 2.682 1.00 96.75 87 ASN A O 1
ATOM 748 N N . PHE A 1 88 ? 5.514 13.730 3.150 1.00 95.31 88 PHE A N 1
ATOM 749 C CA . PHE A 1 88 ? 5.206 12.912 4.323 1.00 95.31 88 PHE A CA 1
ATOM 750 C C . PHE A 1 88 ? 4.301 13.630 5.331 1.00 95.31 88 PHE A C 1
ATOM 752 O O . PHE A 1 88 ? 3.358 13.032 5.844 1.00 95.31 88 PHE A O 1
ATOM 759 N N . LYS A 1 89 ? 4.514 14.935 5.551 1.00 97.00 89 LYS A N 1
ATOM 760 C CA . LYS A 1 89 ? 3.658 15.756 6.421 1.00 97.00 89 LYS A CA 1
ATOM 761 C C . LYS A 1 89 ? 2.195 15.743 5.966 1.00 97.00 89 LYS A C 1
ATOM 763 O O . LYS A 1 89 ? 1.308 15.513 6.783 1.00 97.00 89 LYS A O 1
ATOM 768 N N . GLN A 1 90 ? 1.938 15.951 4.673 1.00 96.62 90 GLN A N 1
ATOM 769 C CA . GLN A 1 90 ? 0.575 15.929 4.139 1.00 96.62 90 GLN A CA 1
ATOM 770 C C . GLN A 1 90 ? -0.031 14.528 4.236 1.00 96.62 90 GLN A C 1
ATOM 772 O O . GLN A 1 90 ? -1.170 14.382 4.667 1.00 96.62 90 GLN A O 1
ATOM 777 N N . ILE A 1 91 ? 0.741 13.490 3.896 1.00 96.88 91 ILE A N 1
ATOM 778 C CA . ILE A 1 91 ? 0.305 12.089 4.003 1.00 96.88 91 ILE A CA 1
ATOM 779 C C . ILE A 1 91 ? -0.066 11.751 5.451 1.00 96.88 91 ILE A C 1
ATOM 781 O O . ILE A 1 91 ? -1.047 11.048 5.687 1.00 96.88 91 ILE A O 1
ATOM 785 N N . TRP A 1 92 ? 0.685 12.269 6.421 1.00 96.62 92 TRP A N 1
ATOM 786 C CA . TRP A 1 92 ? 0.405 12.084 7.838 1.00 96.62 92 TRP A CA 1
ATOM 787 C C . TRP A 1 92 ? -0.900 12.761 8.269 1.00 96.62 92 TRP A C 1
ATOM 789 O O . TRP A 1 92 ? -1.724 12.120 8.917 1.00 96.62 92 TRP A O 1
ATOM 799 N N . LEU A 1 93 ? -1.130 14.017 7.877 1.00 97.12 93 LEU A N 1
ATOM 800 C CA . LEU A 1 93 ? -2.389 14.722 8.162 1.00 97.12 93 LEU A CA 1
ATOM 801 C C . LEU A 1 93 ? -3.589 14.002 7.533 1.00 97.12 93 LEU A C 1
ATOM 803 O O . LEU A 1 93 ? -4.612 13.764 8.174 1.00 97.12 93 LEU A O 1
ATOM 807 N N . ASP A 1 94 ? -3.438 13.587 6.282 1.00 96.25 94 ASP A N 1
ATOM 808 C CA . ASP A 1 94 ? -4.418 12.790 5.557 1.00 96.25 94 ASP A CA 1
ATOM 809 C C . ASP A 1 94 ? -4.707 11.448 6.244 1.00 96.25 94 ASP A C 1
ATOM 811 O O . ASP A 1 94 ? -5.855 11.002 6.289 1.00 96.25 94 ASP A O 1
ATOM 815 N N . ARG A 1 95 ? -3.667 10.796 6.775 1.00 96.25 95 ARG A N 1
ATOM 816 C CA . ARG A 1 95 ? -3.773 9.547 7.530 1.00 96.25 95 ARG A CA 1
ATOM 817 C C . ARG A 1 95 ? -4.605 9.738 8.792 1.00 96.25 95 ARG A C 1
ATOM 819 O O . ARG A 1 95 ? -5.485 8.915 9.027 1.00 96.25 95 ARG A O 1
ATOM 826 N N . GLN A 1 96 ? -4.361 10.793 9.575 1.00 96.25 96 GLN A N 1
ATOM 827 C CA . GLN A 1 96 ? -5.156 11.076 10.779 1.00 96.25 96 GLN A CA 1
ATOM 828 C C . GLN A 1 96 ? -6.640 11.197 10.417 1.00 96.25 96 GLN A C 1
ATOM 830 O O . GLN A 1 96 ? -7.456 10.412 10.895 1.00 96.25 96 GLN A O 1
ATOM 835 N N . ASN A 1 97 ? -6.960 12.039 9.431 1.00 95.31 97 ASN A N 1
ATOM 836 C CA . ASN A 1 97 ? -8.330 12.230 8.947 1.00 95.31 97 ASN A CA 1
ATOM 837 C C . ASN A 1 97 ? -9.011 10.922 8.495 1.00 95.31 97 ASN A C 1
ATOM 839 O O . ASN A 1 97 ? -10.206 10.713 8.718 1.00 95.31 97 ASN A O 1
ATOM 843 N N . VAL A 1 98 ? -8.277 10.037 7.812 1.00 94.88 98 VAL A N 1
ATOM 844 C CA . VAL A 1 98 ? -8.817 8.758 7.322 1.00 94.88 98 VAL A CA 1
ATOM 845 C C . VAL A 1 98 ? -9.031 7.756 8.454 1.00 94.88 98 VAL A C 1
ATOM 847 O O . VAL A 1 98 ? -10.036 7.035 8.436 1.00 94.88 98 VAL A O 1
ATOM 850 N N . LEU A 1 99 ? -8.095 7.682 9.401 1.00 94.06 99 LEU A N 1
ATOM 851 C CA . LEU A 1 99 ? -8.144 6.728 10.506 1.00 94.06 99 LEU A CA 1
ATOM 852 C C . LEU A 1 99 ? -9.144 7.146 11.588 1.00 94.06 99 LEU A C 1
ATOM 854 O O . LEU A 1 99 ? -9.839 6.273 12.096 1.00 94.06 99 LEU A O 1
ATOM 858 N N . GLU A 1 100 ? -9.312 8.442 11.856 1.00 94.38 100 GLU A N 1
ATOM 859 C CA . GLU A 1 100 ? -10.360 8.967 12.749 1.00 94.38 100 GLU A CA 1
ATOM 860 C C . GLU A 1 100 ? -11.768 8.594 12.271 1.00 94.38 100 GLU A C 1
ATOM 862 O O . GLU A 1 100 ? -12.651 8.272 13.058 1.00 94.38 100 GLU A O 1
ATOM 867 N N . ARG A 1 101 ? -11.983 8.582 10.951 1.00 93.81 101 ARG A N 1
ATOM 868 C CA . ARG A 1 101 ? -13.279 8.247 10.335 1.00 93.81 101 ARG A CA 1
ATOM 869 C C . ARG A 1 101 ? -13.435 6.751 10.045 1.00 93.81 101 ARG A C 1
ATOM 871 O O . ARG A 1 101 ? -14.398 6.342 9.389 1.00 93.81 101 ARG A O 1
ATOM 878 N N . LYS A 1 102 ? -12.474 5.912 10.439 1.00 93.25 102 LYS A N 1
ATOM 879 C CA . LYS A 1 102 ? -12.507 4.468 10.181 1.00 93.25 102 LYS A CA 1
ATOM 880 C C . LYS A 1 102 ? -13.587 3.818 11.044 1.00 93.25 102 LYS A C 1
ATOM 882 O O . LYS A 1 102 ? -13.564 3.932 12.258 1.00 93.25 102 LYS A O 1
ATOM 887 N N . LYS A 1 103 ? -14.504 3.088 10.402 1.00 93.69 103 LYS A N 1
ATOM 888 C CA . LYS A 1 103 ? -15.531 2.286 11.094 1.00 93.69 103 LYS A CA 1
ATOM 889 C C . LYS A 1 103 ? -15.220 0.791 11.095 1.00 93.69 103 LYS A C 1
ATOM 891 O O . LYS A 1 103 ? -15.649 0.081 11.988 1.00 93.69 103 LYS A O 1
ATOM 896 N N . LEU A 1 104 ? -14.480 0.315 10.094 1.00 93.00 104 LEU A N 1
ATOM 897 C CA . LEU A 1 104 ? -14.100 -1.096 9.993 1.00 93.00 104 LEU A CA 1
ATOM 898 C C . LEU A 1 104 ? -13.021 -1.444 11.013 1.00 93.00 104 LEU A C 1
ATOM 900 O O . LEU A 1 104 ? -12.046 -0.701 11.157 1.00 93.00 104 LEU A O 1
ATOM 904 N N . THR A 1 105 ? -13.132 -2.606 11.645 1.00 92.81 105 THR A N 1
ATOM 905 C CA . THR A 1 105 ? -12.058 -3.154 12.481 1.00 92.81 105 THR A CA 1
ATOM 906 C C . THR A 1 105 ? -10.853 -3.561 11.622 1.00 92.81 105 THR A C 1
ATOM 908 O O . THR A 1 105 ? -10.912 -3.601 10.389 1.00 92.81 105 THR A O 1
ATOM 911 N N . ASN A 1 106 ? -9.697 -3.798 12.247 1.00 92.81 106 ASN A N 1
ATOM 912 C CA . ASN A 1 106 ? -8.505 -4.237 11.511 1.00 92.81 106 ASN A CA 1
ATOM 913 C C . ASN A 1 106 ? -8.689 -5.654 10.955 1.00 92.81 106 ASN A C 1
ATOM 915 O O . ASN A 1 106 ? -8.329 -5.899 9.807 1.00 92.81 106 ASN A O 1
ATOM 919 N N . SER A 1 107 ? -9.320 -6.537 11.730 1.00 92.81 107 SER A N 1
ATOM 920 C CA . SER A 1 107 ? -9.619 -7.912 11.328 1.00 92.81 107 SER A CA 1
ATOM 921 C C . SER A 1 107 ? -10.604 -7.975 10.153 1.00 92.81 107 SER A C 1
ATOM 923 O O . SER A 1 107 ? -10.349 -8.660 9.159 1.00 92.81 107 SER A O 1
ATOM 925 N N . GLU A 1 108 ? -11.684 -7.181 10.185 1.00 93.19 108 GLU A N 1
ATOM 926 C CA . GLU A 1 108 ? -12.627 -7.083 9.058 1.00 93.19 108 GLU A CA 1
ATOM 927 C C . GLU A 1 108 ? -11.955 -6.566 7.788 1.00 93.19 108 GLU A C 1
ATOM 929 O O . GLU A 1 108 ? -12.207 -7.073 6.696 1.00 93.19 108 GLU A O 1
ATOM 934 N N . LEU A 1 109 ? -11.100 -5.549 7.921 1.00 92.56 109 LEU A N 1
ATOM 935 C CA . LEU A 1 109 ? -10.333 -5.023 6.801 1.00 92.56 109 LEU A CA 1
ATOM 936 C C . LEU A 1 109 ? -9.398 -6.091 6.225 1.00 92.56 109 LEU A C 1
ATOM 938 O O . LEU A 1 109 ? -9.365 -6.281 5.014 1.00 92.56 109 LEU A O 1
ATOM 942 N N . PHE A 1 110 ? -8.647 -6.778 7.084 1.00 93.94 110 PHE A N 1
ATOM 943 C CA . PHE A 1 110 ? -7.672 -7.783 6.673 1.00 93.94 110 PHE A CA 1
ATOM 944 C C . PHE A 1 110 ? -8.323 -8.990 5.994 1.00 93.94 110 PHE A C 1
ATOM 946 O O . PHE A 1 110 ? -7.798 -9.523 5.018 1.00 93.94 110 PHE A O 1
ATOM 953 N N . THR A 1 111 ? -9.514 -9.378 6.449 1.00 92.88 111 THR A N 1
ATOM 954 C CA . THR A 1 111 ? -10.289 -10.475 5.853 1.00 92.88 111 THR A CA 1
ATOM 955 C C . THR A 1 111 ? -10.768 -10.155 4.430 1.00 92.88 111 THR A C 1
ATOM 957 O O . THR A 1 111 ? -11.059 -11.068 3.666 1.00 92.88 111 THR A O 1
ATOM 960 N N . ARG A 1 112 ? -10.809 -8.874 4.034 1.00 91.88 112 ARG A N 1
ATOM 961 C CA . ARG A 1 112 ? -11.154 -8.445 2.664 1.00 91.88 112 ARG A CA 1
ATOM 962 C C . ARG A 1 112 ? -9.962 -8.417 1.709 1.00 91.88 112 ARG A C 1
ATOM 964 O O . ARG A 1 112 ? -10.155 -8.141 0.529 1.00 91.88 112 ARG A O 1
ATOM 971 N N . LEU A 1 113 ? -8.743 -8.633 2.200 1.00 91.50 113 LEU A N 1
ATOM 972 C CA . LEU A 1 113 ? -7.552 -8.665 1.357 1.00 91.50 113 LEU A CA 1
ATOM 973 C C . LEU A 1 113 ? -7.400 -10.039 0.712 1.00 91.50 113 LEU A C 1
ATOM 975 O O . LEU A 1 113 ? -7.620 -11.058 1.365 1.00 91.50 113 LEU A O 1
ATOM 979 N N . ASN A 1 114 ? -6.971 -10.052 -0.549 1.00 92.06 114 ASN A N 1
ATOM 980 C CA . ASN A 1 114 ? -6.620 -11.290 -1.229 1.00 92.06 114 ASN A CA 1
ATOM 981 C C . ASN A 1 114 ? -5.180 -11.698 -0.837 1.00 92.06 114 ASN A C 1
ATOM 983 O O . ASN A 1 114 ? -4.263 -10.889 -1.007 1.00 92.06 114 ASN A O 1
ATOM 987 N N . PRO A 1 115 ? -4.960 -12.908 -0.284 1.00 91.62 115 PRO A N 1
ATOM 988 C CA . PRO A 1 115 ? -3.623 -13.408 0.032 1.00 91.62 115 PRO A CA 1
ATOM 989 C C . PRO A 1 115 ? -2.809 -13.836 -1.197 1.00 91.62 115 PRO A C 1
ATOM 991 O O . PRO A 1 115 ? -1.634 -14.167 -1.047 1.00 91.62 115 PRO A O 1
ATOM 994 N N . THR A 1 116 ? -3.414 -13.879 -2.384 1.00 90.81 116 THR A N 1
ATOM 995 C CA . THR A 1 116 ? -2.764 -14.305 -3.624 1.00 90.81 116 THR A CA 1
ATOM 996 C C . THR A 1 116 ? -2.821 -13.228 -4.692 1.00 90.81 116 THR A C 1
ATOM 998 O O . THR A 1 116 ? -3.729 -12.401 -4.750 1.00 90.81 116 THR A O 1
ATOM 1001 N N . ILE A 1 117 ? -1.804 -13.241 -5.545 1.00 86.69 117 ILE A N 1
ATOM 1002 C CA . ILE A 1 117 ? -1.703 -12.400 -6.724 1.00 86.69 117 ILE A CA 1
ATOM 1003 C C . ILE A 1 117 ? -2.188 -13.227 -7.914 1.00 86.69 117 ILE A C 1
ATOM 1005 O O . ILE A 1 117 ? -1.549 -14.211 -8.296 1.00 86.69 117 ILE A O 1
ATOM 1009 N N . GLU A 1 118 ? -3.320 -12.821 -8.479 1.00 84.19 118 GLU A N 1
ATOM 1010 C CA . GLU A 1 118 ? -3.955 -13.452 -9.635 1.00 84.19 118 GLU A CA 1
ATOM 1011 C C . GLU A 1 118 ? -3.784 -12.541 -10.854 1.00 84.19 118 GLU A C 1
ATOM 1013 O O . GLU A 1 118 ? -4.268 -11.410 -10.872 1.00 84.19 118 GLU A O 1
ATOM 1018 N N . PHE A 1 119 ? -3.063 -13.028 -11.863 1.00 77.62 119 PHE A N 1
ATOM 1019 C CA . PHE A 1 119 ? -2.924 -12.374 -13.161 1.00 77.62 119 PHE A CA 1
ATOM 1020 C C . PHE A 1 119 ? -3.113 -13.423 -14.251 1.00 77.62 119 PHE A C 1
ATOM 1022 O O . PHE A 1 119 ? -2.300 -14.336 -14.364 1.00 77.62 119 PHE A O 1
ATOM 1029 N N . GLU A 1 120 ? -4.161 -13.280 -15.064 1.00 67.12 120 GLU A N 1
ATOM 1030 C CA . GLU A 1 120 ? -4.488 -14.235 -16.136 1.00 67.12 120 GLU A CA 1
ATOM 1031 C C . GLU A 1 120 ? -3.355 -14.380 -17.166 1.00 67.12 120 GLU A C 1
ATOM 1033 O O . GLU A 1 120 ? -3.127 -15.458 -17.701 1.00 67.12 120 GLU A O 1
ATOM 1038 N N . GLU A 1 121 ? -2.599 -13.308 -17.407 1.00 68.25 121 GLU A N 1
ATOM 1039 C CA . GLU A 1 121 ? -1.529 -13.277 -18.412 1.00 68.25 121 GLU A CA 1
ATOM 1040 C C . GLU A 1 121 ? -0.168 -13.786 -17.900 1.00 68.25 121 GLU A C 1
ATOM 1042 O O . GLU A 1 121 ? 0.766 -13.935 -18.689 1.00 68.25 121 GLU A O 1
ATOM 1047 N N . ILE A 1 122 ? -0.004 -14.001 -16.587 1.00 72.00 122 ILE A N 1
ATOM 1048 C CA . ILE A 1 122 ? 1.299 -14.301 -15.974 1.00 72.00 122 ILE A CA 1
ATOM 1049 C C . ILE A 1 122 ? 1.170 -15.519 -15.063 1.00 72.00 122 ILE A C 1
ATOM 1051 O O . ILE A 1 122 ? 0.825 -15.397 -13.892 1.00 72.00 122 ILE A O 1
ATOM 1055 N N . ASP A 1 123 ? 1.560 -16.684 -15.575 1.00 76.50 123 ASP A N 1
ATOM 1056 C CA . ASP A 1 123 ? 1.784 -17.884 -14.770 1.00 76.50 123 ASP A CA 1
ATOM 1057 C C . ASP A 1 123 ? 3.272 -18.244 -14.808 1.00 76.50 123 ASP A C 1
ATOM 1059 O O . ASP A 1 123 ? 3.803 -18.693 -15.823 1.00 76.50 123 ASP A O 1
ATOM 1063 N N . SER A 1 124 ? 3.978 -17.987 -13.703 1.00 85.50 124 SER A N 1
ATOM 1064 C CA . SER A 1 124 ? 5.400 -18.312 -13.568 1.00 85.50 124 SER A CA 1
ATOM 1065 C C . SER A 1 124 ? 5.671 -19.105 -12.287 1.00 85.50 124 SER A C 1
ATOM 1067 O O . SER A 1 124 ? 5.003 -18.884 -11.269 1.00 85.50 124 SER A O 1
ATOM 1069 N N . PRO A 1 125 ? 6.690 -19.988 -12.269 1.00 86.56 125 PRO A N 1
ATOM 1070 C CA . PRO A 1 125 ? 7.090 -20.699 -11.054 1.00 86.56 125 PRO A CA 1
ATOM 1071 C C . PRO A 1 125 ? 7.389 -19.754 -9.882 1.00 86.56 125 PRO A C 1
ATOM 1073 O O . PRO A 1 125 ? 6.997 -20.032 -8.750 1.00 86.56 125 PRO A O 1
ATOM 1076 N N . ALA A 1 126 ? 8.008 -18.601 -10.161 1.00 86.75 126 ALA A N 1
ATOM 1077 C CA . ALA A 1 126 ? 8.282 -17.569 -9.165 1.00 86.75 126 ALA A CA 1
ATOM 1078 C C . ALA A 1 126 ? 6.991 -17.003 -8.548 1.00 86.75 126 ALA A C 1
ATOM 1080 O O . ALA A 1 126 ? 6.898 -16.890 -7.326 1.00 86.75 126 ALA A O 1
ATOM 1081 N N . LEU A 1 127 ? 5.969 -16.722 -9.367 1.00 87.56 127 LEU A N 1
ATOM 1082 C CA . LEU A 1 127 ? 4.669 -16.249 -8.881 1.00 87.56 127 LEU A CA 1
ATOM 1083 C C . LEU A 1 127 ? 3.972 -17.301 -8.010 1.00 87.56 127 LEU A C 1
ATOM 1085 O O . LEU A 1 127 ? 3.415 -16.969 -6.965 1.00 87.56 127 LEU A O 1
ATOM 1089 N N . ARG A 1 128 ? 4.043 -18.583 -8.387 1.00 89.69 128 ARG A N 1
ATOM 1090 C CA . ARG A 1 128 ? 3.474 -19.681 -7.586 1.00 89.69 128 ARG A CA 1
ATOM 1091 C C . ARG A 1 128 ? 4.150 -19.798 -6.218 1.00 89.69 128 ARG A C 1
ATOM 1093 O O . ARG A 1 128 ? 3.465 -20.000 -5.216 1.00 89.69 128 ARG A O 1
ATOM 1100 N N . ILE A 1 129 ? 5.475 -19.656 -6.162 1.00 91.12 129 ILE A N 1
ATOM 1101 C CA . ILE A 1 129 ? 6.231 -19.638 -4.899 1.00 91.12 129 ILE A CA 1
ATOM 1102 C C . ILE A 1 129 ? 5.831 -18.417 -4.064 1.00 91.12 129 ILE A C 1
ATOM 1104 O O . ILE A 1 129 ? 5.501 -18.571 -2.887 1.00 91.12 129 ILE A O 1
ATOM 1108 N N . ALA A 1 130 ? 5.767 -17.232 -4.676 1.00 90.50 130 ALA A N 1
ATOM 1109 C CA . ALA A 1 130 ? 5.336 -16.011 -4.003 1.00 90.50 130 ALA A CA 1
ATOM 1110 C C . ALA A 1 130 ? 3.921 -16.151 -3.418 1.00 90.50 130 ALA A C 1
ATOM 1112 O O . ALA A 1 130 ? 3.715 -15.847 -2.248 1.00 90.50 130 ALA A O 1
ATOM 1113 N N . ASN A 1 131 ? 2.966 -16.704 -4.172 1.00 93.12 131 ASN A N 1
ATOM 1114 C CA . ASN A 1 131 ? 1.600 -16.949 -3.701 1.00 93.12 131 ASN A CA 1
ATOM 1115 C C . ASN A 1 131 ? 1.544 -17.953 -2.539 1.00 93.12 131 ASN A C 1
ATOM 1117 O O . ASN A 1 131 ? 0.769 -17.765 -1.598 1.00 93.12 131 ASN A O 1
ATOM 1121 N N . LYS A 1 132 ? 2.389 -18.992 -2.541 1.00 93.56 132 LYS A N 1
ATOM 1122 C CA . LYS A 1 132 ? 2.515 -19.904 -1.390 1.00 93.56 132 LYS A CA 1
ATOM 1123 C C . LYS A 1 132 ? 3.048 -19.180 -0.152 1.00 93.56 132 LYS A C 1
ATOM 1125 O O . LYS A 1 132 ? 2.493 -19.350 0.930 1.00 93.56 132 LYS A O 1
ATOM 1130 N N . MET A 1 133 ? 4.074 -18.345 -0.307 1.00 93.94 133 MET A N 1
ATOM 1131 C CA . MET A 1 133 ? 4.622 -17.550 0.797 1.00 93.94 133 MET A CA 1
ATOM 1132 C C . MET A 1 133 ? 3.609 -16.533 1.331 1.00 93.94 133 MET A C 1
ATOM 1134 O O . MET A 1 133 ? 3.385 -16.479 2.537 1.00 93.94 133 MET A O 1
ATOM 1138 N N . LEU A 1 134 ? 2.957 -15.768 0.451 1.00 94.06 134 LEU A N 1
ATOM 1139 C CA . LEU A 1 134 ? 1.957 -14.760 0.816 1.00 94.06 134 LEU A CA 1
ATOM 1140 C C . LEU A 1 134 ? 0.757 -15.390 1.525 1.00 94.06 134 LEU A C 1
ATOM 1142 O O . LEU A 1 134 ? 0.353 -14.909 2.581 1.00 94.06 134 LEU A O 1
ATOM 1146 N N . SER A 1 135 ? 0.231 -16.501 1.006 1.00 94.81 135 SER A N 1
ATOM 1147 C CA . SER A 1 135 ? -0.896 -17.204 1.627 1.00 94.81 135 SER A CA 1
ATOM 1148 C C . SER A 1 135 ? -0.533 -17.873 2.952 1.00 94.81 135 SER A C 1
ATOM 1150 O O . SER A 1 135 ? -1.331 -17.839 3.891 1.00 94.81 135 SER A O 1
ATOM 1152 N N . GLY A 1 136 ? 0.674 -18.434 3.068 1.00 95.69 136 GLY A N 1
ATOM 1153 C CA . GLY A 1 136 ? 1.203 -18.937 4.334 1.00 95.69 136 GLY A CA 1
ATOM 1154 C C . GLY A 1 136 ? 1.320 -17.821 5.371 1.00 95.69 136 GLY A C 1
ATOM 1155 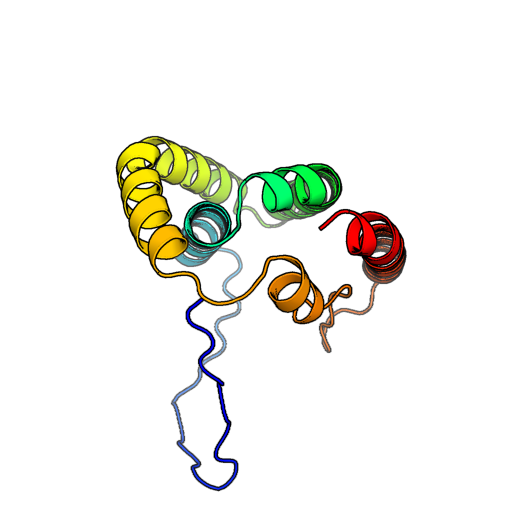O O . GLY A 1 136 ? 0.771 -17.928 6.467 1.00 95.69 136 GLY A O 1
ATOM 1156 N N . TYR A 1 137 ? 1.954 -16.710 4.996 1.00 95.56 137 TYR A N 1
ATOM 1157 C CA . TYR A 1 137 ? 2.140 -15.564 5.880 1.00 95.56 137 TYR A CA 1
ATOM 1158 C C . TYR A 1 137 ? 0.816 -14.917 6.291 1.00 95.56 137 TYR A C 1
ATOM 1160 O O . TYR A 1 137 ? 0.623 -14.590 7.460 1.00 95.56 137 TYR A O 1
ATOM 1168 N N . TYR A 1 138 ? -0.134 -14.807 5.360 1.00 95.69 138 TYR A N 1
ATOM 1169 C CA . TYR A 1 138 ? -1.480 -14.312 5.631 1.00 95.69 138 TYR A CA 1
ATOM 1170 C C . TYR A 1 138 ? -2.149 -15.091 6.768 1.00 95.69 138 TYR A C 1
ATOM 1172 O O . TYR A 1 138 ? -2.713 -14.488 7.679 1.00 95.69 138 TYR A O 1
ATOM 1180 N N . LYS A 1 139 ? -2.050 -16.428 6.756 1.00 95.44 139 LYS A N 1
ATOM 1181 C CA . LYS A 1 139 ? -2.613 -17.281 7.814 1.00 95.44 139 LYS A CA 1
ATOM 1182 C C . LYS A 1 139 ? -1.943 -17.043 9.169 1.00 95.44 139 LYS A C 1
ATOM 1184 O O . LYS A 1 139 ? -2.639 -17.062 10.178 1.00 95.44 139 LYS A O 1
ATOM 1189 N N . ILE A 1 140 ? -0.633 -16.786 9.182 1.00 96.06 140 ILE A N 1
ATOM 1190 C CA . ILE A 1 140 ? 0.142 -16.524 10.405 1.00 96.06 140 ILE A CA 1
ATOM 1191 C C . ILE A 1 140 ? -0.263 -15.193 11.042 1.00 96.06 140 ILE A C 1
ATOM 1193 O O . ILE A 1 140 ? -0.452 -15.126 12.254 1.00 96.06 140 ILE A O 1
ATOM 1197 N N . ILE A 1 141 ? -0.416 -14.132 10.244 1.00 95.88 141 ILE A N 1
ATOM 1198 C CA . ILE A 1 141 ? -0.713 -12.797 10.783 1.00 95.88 141 ILE A CA 1
ATOM 1199 C C . ILE A 1 141 ? -2.203 -12.564 11.038 1.00 95.88 141 ILE A C 1
ATOM 1201 O O . ILE A 1 141 ? -2.538 -11.708 11.851 1.00 95.88 141 ILE A O 1
ATOM 1205 N N . LYS A 1 142 ? -3.102 -13.323 10.395 1.00 94.00 142 LYS A N 1
ATOM 1206 C CA . LYS A 1 142 ? -4.557 -13.210 10.588 1.00 94.00 142 LYS A CA 1
ATOM 1207 C C . LYS A 1 142 ? -4.997 -13.187 12.064 1.00 94.00 142 LYS A C 1
ATOM 1209 O O . LYS A 1 142 ? -5.780 -12.302 12.392 1.00 94.00 142 LYS A O 1
ATOM 1214 N N . PRO A 1 143 ? -4.530 -14.085 12.956 1.00 94.00 143 PRO A N 1
ATOM 1215 C CA . PRO A 1 143 ? -4.890 -14.031 14.377 1.00 94.00 143 PRO A CA 1
ATOM 1216 C C . PRO A 1 143 ? -4.245 -12.864 15.146 1.00 94.00 143 PRO A C 1
ATOM 1218 O O . PRO A 1 143 ? -4.687 -12.548 16.245 1.00 94.00 143 PRO A O 1
ATOM 1221 N N . LEU A 1 144 ? -3.200 -12.230 14.603 1.00 92.62 144 LEU A N 1
ATOM 1222 C CA . LEU A 1 144 ? -2.462 -11.140 15.257 1.00 92.62 144 LEU A CA 1
ATOM 1223 C C . LEU A 1 144 ? -3.041 -9.748 14.940 1.00 92.62 144 LEU A C 1
ATOM 1225 O O . LEU A 1 144 ? -2.663 -8.761 15.586 1.00 92.62 144 LEU A O 1
ATOM 1229 N N . ILE A 1 145 ? -3.924 -9.648 13.941 1.00 89.56 145 ILE A N 1
ATOM 1230 C CA . ILE A 1 145 ? -4.513 -8.394 13.442 1.00 89.56 145 ILE A CA 1
ATOM 1231 C C . ILE A 1 145 ? -5.822 -8.071 14.152 1.00 89.56 145 ILE A C 1
ATOM 1233 O O . ILE A 1 145 ? -5.861 -6.957 14.732 1.00 89.56 145 ILE A O 1
#

Radius of gyration: 17.49 Å; chains: 1; bounding box: 43×37×41 Å

pLDDT: mean 91.26, std 7.06, range [62.84, 97.12]